Protein AF-A0A6B0QQG2-F1 (afdb_monomer)

Radius of gyration: 16.75 Å; Cα contacts (8 Å, |Δi|>4): 348; chains: 1; bounding box: 40×27×40 Å

Structure (mmCIF, N/CA/C/O backbone):
data_AF-A0A6B0QQG2-F1
#
_entry.id   AF-A0A6B0QQG2-F1
#
loop_
_atom_site.group_PDB
_atom_site.id
_atom_site.type_symbol
_atom_site.label_atom_id
_atom_site.label_alt_id
_atom_site.label_comp_id
_atom_site.label_asym_id
_atom_site.label_entity_id
_atom_site.label_seq_id
_atom_site.pdbx_PDB_ins_code
_atom_site.Cartn_x
_atom_site.Cartn_y
_atom_site.Cartn_z
_atom_site.occupancy
_atom_site.B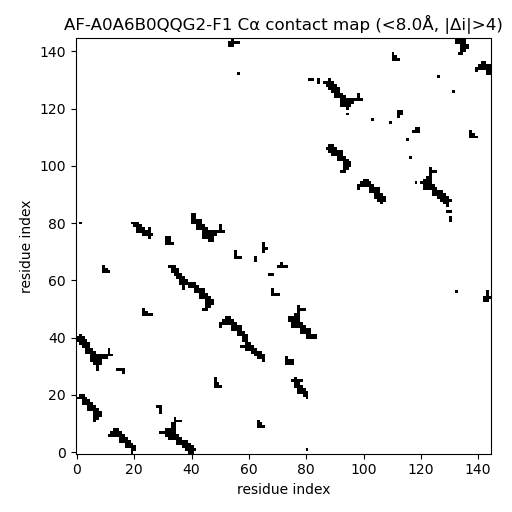_iso_or_equiv
_atom_site.auth_seq_id
_atom_site.auth_comp_id
_atom_site.auth_asym_id
_atom_site.auth_atom_id
_atom_site.pdbx_PDB_model_num
ATOM 1 N N . MET A 1 1 ? 12.489 -9.233 7.611 1.00 82.00 1 MET A N 1
ATOM 2 C CA . MET A 1 1 ? 12.931 -8.270 6.576 1.00 82.00 1 MET A CA 1
ATOM 3 C C . MET A 1 1 ? 11.953 -8.334 5.416 1.00 82.00 1 MET A C 1
ATOM 5 O O . MET A 1 1 ? 11.586 -9.441 5.028 1.00 82.00 1 MET A O 1
ATOM 9 N N . GLY A 1 2 ? 11.478 -7.180 4.944 1.00 94.12 2 GLY A N 1
ATOM 10 C CA . GLY A 1 2 ? 10.597 -7.086 3.779 1.00 94.12 2 GLY A CA 1
ATOM 11 C C . GLY A 1 2 ? 11.393 -6.907 2.491 1.00 94.12 2 GLY A C 1
ATOM 12 O O . GLY A 1 2 ? 12.500 -6.374 2.529 1.00 94.12 2 GLY A O 1
ATOM 13 N N . LYS A 1 3 ? 10.827 -7.346 1.370 1.00 98.31 3 LYS A N 1
ATOM 14 C CA . LYS A 1 3 ? 11.401 -7.183 0.035 1.00 98.31 3 LYS A CA 1
ATOM 15 C C . LYS A 1 3 ? 10.283 -7.011 -0.993 1.00 98.31 3 LYS A C 1
ATOM 17 O O . LYS A 1 3 ? 9.298 -7.752 -0.967 1.00 98.31 3 LYS A O 1
ATOM 22 N N . ILE A 1 4 ? 10.450 -6.017 -1.859 1.00 98.81 4 ILE A N 1
ATOM 23 C CA . ILE A 1 4 ? 9.538 -5.665 -2.946 1.00 98.81 4 ILE A CA 1
ATOM 24 C C . ILE A 1 4 ? 10.345 -5.301 -4.195 1.00 98.81 4 ILE A C 1
ATOM 26 O O . ILE A 1 4 ? 11.400 -4.674 -4.104 1.00 98.81 4 ILE A O 1
ATOM 30 N N . THR A 1 5 ? 9.848 -5.672 -5.368 1.00 98.88 5 THR A N 1
ATOM 31 C CA . THR A 1 5 ? 10.420 -5.300 -6.662 1.00 98.88 5 THR A CA 1
ATOM 32 C C . THR A 1 5 ? 9.359 -4.620 -7.512 1.00 98.88 5 THR A C 1
ATOM 34 O O . THR A 1 5 ? 8.283 -5.172 -7.744 1.00 98.88 5 THR A O 1
ATOM 37 N N . PHE A 1 6 ? 9.679 -3.420 -7.983 1.00 98.81 6 PHE A N 1
ATOM 38 C CA . PHE A 1 6 ? 8.857 -2.616 -8.880 1.00 98.81 6 PHE A CA 1
ATOM 39 C C . PHE A 1 6 ? 9.335 -2.814 -10.315 1.00 98.81 6 PHE A C 1
ATOM 41 O O . PHE A 1 6 ? 10.542 -2.807 -10.555 1.00 98.81 6 PHE A O 1
ATOM 48 N N . TYR A 1 7 ? 8.407 -2.951 -11.256 1.00 98.81 7 TYR A N 1
ATOM 49 C CA . TYR A 1 7 ? 8.686 -3.095 -12.684 1.00 98.81 7 TYR A CA 1
ATOM 50 C C . TYR A 1 7 ? 7.979 -1.984 -13.464 1.00 98.81 7 TYR A C 1
ATOM 52 O O . TYR A 1 7 ? 6.802 -1.695 -13.212 1.00 98.81 7 TYR A O 1
ATOM 60 N N . GLU A 1 8 ? 8.685 -1.353 -14.406 1.00 98.56 8 GLU A N 1
ATOM 61 C CA . GLU A 1 8 ? 8.122 -0.258 -15.208 1.00 98.56 8 GLU A CA 1
ATOM 62 C C . GLU A 1 8 ? 6.982 -0.716 -16.121 1.00 98.56 8 GLU A C 1
ATOM 64 O O . GLU A 1 8 ? 6.045 0.053 -16.346 1.00 98.56 8 GLU A O 1
ATOM 69 N N . ASP A 1 9 ? 7.024 -1.960 -16.604 1.00 98.44 9 ASP A N 1
ATOM 70 C CA . ASP A 1 9 ? 6.029 -2.514 -17.520 1.00 98.44 9 ASP A CA 1
ATOM 71 C C . ASP A 1 9 ? 5.189 -3.622 -16.851 1.00 98.44 9 ASP A C 1
ATOM 73 O O . ASP A 1 9 ? 5.464 -4.076 -15.735 1.00 98.44 9 ASP A O 1
ATOM 77 N N . ARG A 1 10 ? 4.106 -4.040 -17.517 1.00 98.38 10 ARG A N 1
ATOM 78 C CA . ARG A 1 10 ? 3.212 -5.111 -17.038 1.00 98.38 10 ARG A CA 1
ATOM 79 C C . ARG A 1 10 ? 3.891 -6.478 -17.124 1.00 98.38 10 ARG A C 1
ATOM 81 O O . ARG A 1 10 ? 4.806 -6.678 -17.919 1.00 98.38 10 ARG A O 1
ATOM 88 N N . GLY A 1 11 ? 3.414 -7.443 -16.339 1.00 98.25 11 GLY A N 1
ATOM 89 C CA . GLY A 1 11 ? 3.902 -8.826 -16.402 1.00 98.25 11 GLY A CA 1
ATOM 90 C C . GLY A 1 11 ? 5.373 -8.994 -16.002 1.00 98.25 11 GLY A C 1
ATOM 91 O O . GLY A 1 11 ? 6.050 -9.890 -16.511 1.00 98.25 11 GLY A O 1
ATOM 92 N N . PHE A 1 12 ? 5.864 -8.145 -15.095 1.00 98.50 12 PHE A N 1
ATOM 93 C CA . PHE A 1 12 ? 7.221 -8.177 -14.539 1.00 98.50 12 PHE A CA 1
ATOM 94 C C . PHE A 1 12 ? 8.317 -7.956 -15.591 1.00 98.50 12 PHE A C 1
ATOM 96 O O . PHE A 1 12 ? 9.353 -8.621 -15.571 1.00 98.50 12 PHE A O 1
ATOM 103 N N . GLN A 1 13 ? 8.055 -7.052 -16.538 1.00 98.50 13 GLN A N 1
ATOM 104 C CA . GLN A 1 13 ? 8.948 -6.709 -17.647 1.00 98.50 13 GLN A CA 1
ATOM 105 C C . GLN A 1 13 ? 9.539 -5.300 -17.488 1.00 98.50 13 GLN A C 1
ATOM 107 O O . GLN A 1 13 ? 9.123 -4.521 -16.628 1.00 98.50 13 GLN A O 1
ATOM 112 N N . GLY A 1 14 ? 10.490 -4.965 -18.361 1.00 98.00 14 GLY A N 1
ATOM 113 C CA . GLY A 1 14 ? 11.112 -3.643 -18.410 1.00 98.00 14 GLY A CA 1
ATOM 114 C C . GLY A 1 14 ? 12.166 -3.432 -17.322 1.00 98.00 14 GLY A C 1
ATOM 115 O O . GLY A 1 14 ? 12.689 -4.387 -16.741 1.00 98.00 14 GLY A O 1
ATOM 116 N N . HIS A 1 15 ? 12.509 -2.167 -17.069 1.00 98.19 15 HIS A N 1
ATOM 117 C CA . HIS A 1 15 ? 13.411 -1.817 -15.974 1.00 98.19 15 HIS A CA 1
ATOM 118 C C . HIS A 1 15 ? 12.764 -2.158 -14.627 1.00 98.19 15 HIS A C 1
ATOM 120 O O . HIS A 1 15 ? 11.559 -1.966 -14.442 1.00 98.19 15 HIS A O 1
ATOM 126 N N . CYS A 1 16 ? 13.564 -2.656 -13.684 1.00 98.31 16 CYS A N 1
ATOM 127 C CA . CYS A 1 16 ? 13.088 -3.008 -12.357 1.00 98.31 16 CYS A CA 1
ATOM 128 C C . CYS A 1 16 ? 13.969 -2.430 -11.254 1.00 98.31 16 CYS A C 1
ATOM 130 O O . CYS A 1 16 ? 15.190 -2.338 -11.397 1.00 98.31 16 CYS A O 1
ATOM 132 N N . TYR A 1 17 ? 13.342 -2.128 -10.122 1.00 98.69 17 TYR A N 1
ATOM 133 C CA . TYR A 1 17 ? 14.009 -1.657 -8.918 1.00 98.69 17 TYR A CA 1
ATOM 134 C C . TYR A 1 17 ? 13.571 -2.481 -7.709 1.00 98.69 17 TYR A C 1
ATOM 136 O O . TYR A 1 17 ? 12.378 -2.624 -7.438 1.00 98.69 17 TYR A O 1
ATOM 144 N N . GLU A 1 18 ? 14.542 -3.018 -6.976 1.00 98.62 18 GLU A N 1
ATOM 145 C CA . GLU A 1 18 ? 14.318 -3.742 -5.727 1.00 98.62 18 GLU A CA 1
ATOM 146 C C . GLU A 1 18 ? 14.461 -2.801 -4.528 1.00 98.62 18 GLU A C 1
ATOM 148 O O . GLU A 1 18 ? 15.392 -2.001 -4.451 1.00 98.62 18 GLU A O 1
ATOM 153 N N . CYS A 1 19 ? 13.550 -2.927 -3.566 1.00 98.12 19 CYS A N 1
ATOM 154 C CA . CYS A 1 19 ? 13.554 -2.165 -2.331 1.00 98.12 19 CYS A CA 1
ATOM 155 C C . CYS A 1 19 ? 13.316 -3.087 -1.125 1.00 98.12 19 CYS A C 1
ATOM 157 O O . CYS A 1 19 ? 12.547 -4.048 -1.188 1.00 98.12 19 CYS A O 1
ATOM 159 N N . SER A 1 20 ? 13.976 -2.789 -0.007 1.00 97.88 20 SER A N 1
ATOM 160 C CA . SER A 1 20 ? 13.898 -3.576 1.234 1.00 97.88 20 SER A CA 1
ATOM 161 C C . SER A 1 20 ? 13.675 -2.724 2.489 1.00 97.88 20 SER A C 1
ATOM 163 O O . SER A 1 20 ? 13.749 -3.230 3.609 1.00 97.88 20 SER A O 1
ATOM 165 N N . SER A 1 21 ? 13.430 -1.424 2.319 1.00 97.00 21 SER A N 1
ATOM 166 C CA . SER A 1 21 ? 13.181 -0.458 3.389 1.00 97.00 21 SER A CA 1
ATOM 167 C C . SER A 1 21 ? 12.176 0.596 2.936 1.00 97.00 21 SER A C 1
ATOM 169 O O . SER A 1 21 ? 11.811 0.651 1.765 1.00 97.00 21 SER A O 1
ATOM 171 N N . ASP A 1 22 ? 11.777 1.478 3.846 1.00 98.25 22 ASP A N 1
ATOM 172 C CA . ASP A 1 22 ? 11.035 2.682 3.484 1.00 98.25 22 ASP A CA 1
ATOM 173 C C . ASP A 1 22 ? 11.817 3.506 2.452 1.00 98.25 22 ASP A C 1
ATOM 175 O O . ASP A 1 22 ? 13.045 3.626 2.527 1.00 98.25 22 ASP A O 1
ATOM 179 N N . CYS A 1 23 ? 11.100 4.090 1.495 1.00 98.44 23 CYS A N 1
ATOM 180 C CA . CYS A 1 23 ? 11.671 4.972 0.490 1.00 98.44 23 CYS A CA 1
ATOM 181 C C . CYS A 1 23 ? 10.748 6.179 0.263 1.00 98.44 23 CYS A C 1
ATOM 183 O O . CYS A 1 23 ? 9.667 6.022 -0.313 1.00 98.44 23 CYS A O 1
ATOM 185 N N . PRO A 1 24 ? 11.146 7.397 0.678 1.00 98.62 24 PRO A N 1
ATOM 186 C CA . PRO A 1 24 ? 10.320 8.593 0.521 1.00 98.62 24 PRO A CA 1
ATOM 187 C C . PRO A 1 24 ? 10.295 9.124 -0.917 1.00 98.62 24 PRO A C 1
ATOM 189 O O . PRO A 1 24 ? 9.440 9.945 -1.239 1.00 98.62 24 PRO A O 1
ATOM 192 N N . ASN A 1 25 ? 11.213 8.693 -1.785 1.00 98.50 25 ASN A N 1
ATOM 193 C CA . ASN A 1 25 ? 11.246 9.130 -3.175 1.00 98.50 25 ASN A CA 1
ATOM 194 C C . ASN A 1 25 ? 11.804 8.040 -4.098 1.00 98.50 25 ASN A C 1
ATOM 196 O O . ASN A 1 25 ? 13.010 7.805 -4.129 1.00 98.50 25 ASN A O 1
ATOM 200 N N . LEU A 1 26 ? 10.919 7.424 -4.879 1.00 98.56 26 LEU A N 1
ATOM 201 C CA . LEU A 1 26 ? 11.255 6.381 -5.848 1.00 98.56 26 LEU A CA 1
ATOM 202 C C . LEU A 1 26 ? 11.551 6.920 -7.258 1.00 98.56 26 LEU A C 1
ATOM 204 O O . LEU A 1 26 ? 12.033 6.174 -8.106 1.00 98.56 26 LEU A O 1
ATOM 208 N N . GLN A 1 27 ? 11.305 8.210 -7.516 1.00 97.75 27 GLN A N 1
ATOM 209 C CA . GLN A 1 27 ? 11.493 8.817 -8.842 1.00 97.75 27 GLN A CA 1
ATOM 210 C C . GLN A 1 27 ? 12.898 8.646 -9.439 1.00 97.75 27 GLN A C 1
ATOM 212 O O . GLN A 1 27 ? 12.981 8.480 -10.654 1.00 97.75 27 GLN A O 1
ATOM 217 N N . PRO A 1 28 ? 13.998 8.672 -8.656 1.00 98.31 28 PRO A N 1
ATOM 218 C CA . PRO A 1 28 ? 15.333 8.453 -9.209 1.00 98.31 28 PRO A CA 1
ATOM 219 C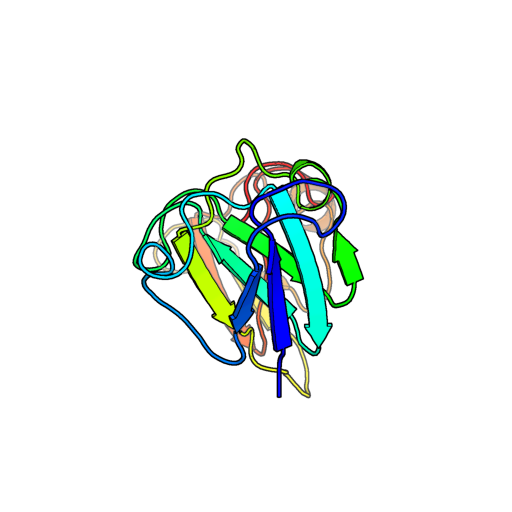 C . PRO A 1 28 ? 15.562 7.040 -9.763 1.00 98.31 28 PRO A C 1
ATOM 221 O O . PRO A 1 28 ? 16.501 6.851 -10.529 1.00 98.31 28 PRO A O 1
ATOM 224 N N . TYR A 1 29 ? 14.747 6.058 -9.363 1.00 98.19 29 TYR A N 1
ATOM 225 C CA . TYR A 1 29 ? 14.950 4.651 -9.715 1.00 98.19 29 TYR A CA 1
ATOM 226 C C . TYR A 1 29 ? 14.067 4.191 -10.876 1.00 98.19 29 TYR A C 1
ATOM 228 O O . TYR A 1 29 ? 14.470 3.309 -11.623 1.00 98.19 29 TYR A O 1
ATOM 236 N N . PHE A 1 30 ? 12.873 4.767 -11.041 1.00 97.81 30 PHE A N 1
ATOM 237 C CA . PHE A 1 30 ? 11.985 4.450 -12.161 1.00 97.81 30 PHE A CA 1
ATOM 238 C C . PHE A 1 30 ? 10.975 5.570 -12.448 1.00 97.81 30 PHE A C 1
ATOM 240 O O . PHE A 1 30 ? 10.585 6.359 -11.581 1.00 97.81 30 PHE A O 1
ATOM 247 N N . SER A 1 31 ? 10.515 5.621 -13.697 1.00 96.25 31 SER A N 1
ATOM 248 C CA . SER A 1 31 ? 9.617 6.658 -14.208 1.00 96.25 31 SER A CA 1
ATOM 249 C C . SER A 1 31 ? 8.134 6.311 -14.059 1.00 96.25 31 SER A C 1
ATOM 251 O O . SER A 1 31 ? 7.321 7.226 -13.919 1.00 96.25 31 SER A O 1
ATOM 253 N N . ARG A 1 32 ? 7.787 5.022 -14.017 1.00 97.81 32 ARG A N 1
ATOM 254 C CA . ARG A 1 32 ? 6.426 4.468 -13.884 1.00 97.81 32 ARG A CA 1
ATOM 255 C C . ARG A 1 32 ? 6.473 3.077 -13.244 1.00 97.81 32 ARG A C 1
ATOM 257 O O . ARG A 1 32 ? 7.546 2.491 -13.165 1.00 97.81 32 ARG A O 1
ATOM 264 N N . CYS A 1 33 ? 5.343 2.538 -12.797 1.00 98.50 33 CYS A N 1
ATOM 265 C CA . CYS A 1 33 ? 5.266 1.196 -12.227 1.00 98.50 33 CYS A CA 1
ATOM 266 C C . CYS A 1 33 ? 3.965 0.489 -12.625 1.00 98.50 33 CYS A C 1
ATOM 268 O O . CYS A 1 33 ? 2.878 0.883 -12.207 1.00 98.50 33 CYS A O 1
ATOM 270 N N . ASN A 1 34 ? 4.086 -0.576 -13.419 1.00 98.50 34 ASN A N 1
ATOM 271 C CA . ASN A 1 34 ? 2.945 -1.304 -13.983 1.00 98.50 34 ASN A CA 1
ATOM 272 C C . ASN A 1 34 ? 2.837 -2.757 -13.504 1.00 98.50 34 ASN A C 1
ATOM 274 O O . ASN A 1 34 ? 1.806 -3.387 -13.725 1.00 98.50 34 ASN A O 1
ATOM 278 N N . SER A 1 35 ? 3.857 -3.297 -12.836 1.00 98.75 35 SER A N 1
ATOM 279 C CA . SER A 1 35 ? 3.745 -4.560 -12.102 1.00 98.75 35 SER A CA 1
ATOM 280 C C . SER A 1 35 ? 4.692 -4.598 -10.904 1.00 98.75 35 SER A C 1
ATOM 282 O O . SER A 1 35 ? 5.696 -3.884 -10.860 1.00 98.75 35 SER A O 1
ATOM 284 N N . ILE A 1 36 ? 4.343 -5.393 -9.892 1.00 98.88 36 ILE A N 1
ATOM 285 C CA . ILE A 1 36 ? 5.044 -5.445 -8.604 1.00 98.88 36 ILE A CA 1
ATOM 286 C C . ILE A 1 36 ? 5.124 -6.888 -8.119 1.00 98.88 36 ILE A C 1
ATOM 288 O O . ILE A 1 36 ? 4.137 -7.621 -8.162 1.00 98.88 36 ILE A O 1
ATOM 292 N N . ARG A 1 37 ? 6.283 -7.282 -7.592 1.00 98.81 37 ARG A N 1
ATOM 293 C CA . ARG A 1 37 ? 6.426 -8.503 -6.792 1.00 98.81 37 ARG A CA 1
ATOM 294 C C . ARG A 1 37 ? 6.727 -8.142 -5.354 1.00 98.81 37 ARG A C 1
ATOM 296 O O . ARG A 1 37 ? 7.652 -7.383 -5.091 1.00 98.81 37 ARG A O 1
ATOM 303 N N . VAL A 1 38 ? 5.960 -8.694 -4.425 1.00 98.69 38 VAL A N 1
ATOM 304 C CA . VAL A 1 38 ? 6.242 -8.592 -2.994 1.00 98.69 38 VAL A CA 1
ATOM 305 C C . VAL A 1 38 ? 6.720 -9.955 -2.522 1.00 98.69 38 VAL A C 1
ATOM 307 O O . VAL A 1 38 ? 5.908 -10.848 -2.283 1.00 98.69 38 VAL A O 1
ATOM 310 N N . ASP A 1 39 ? 8.033 -10.119 -2.378 1.00 98.31 39 ASP A N 1
ATOM 311 C CA . ASP A 1 39 ? 8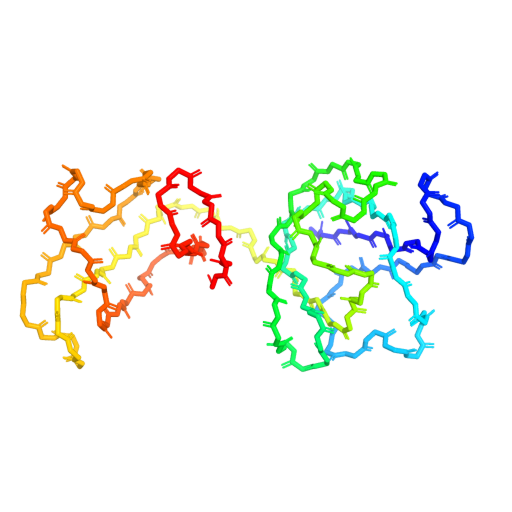.635 -11.366 -1.902 1.00 98.31 39 ASP A CA 1
ATOM 312 C C . ASP A 1 39 ? 8.341 -11.599 -0.413 1.00 98.31 39 ASP A C 1
ATOM 314 O O . ASP A 1 39 ? 8.048 -12.720 0.020 1.00 98.31 39 ASP A O 1
ATOM 318 N N . SER A 1 40 ? 8.405 -10.536 0.395 1.00 97.31 40 SER A N 1
ATOM 319 C CA . SER A 1 40 ? 8.173 -10.610 1.837 1.00 97.31 40 SER A CA 1
ATOM 320 C C . SER A 1 40 ? 7.741 -9.279 2.457 1.00 97.31 40 SER A C 1
ATOM 322 O O . SER A 1 40 ? 8.056 -8.190 1.970 1.00 97.31 40 SER A O 1
ATOM 324 N N . GLY A 1 41 ? 7.063 -9.381 3.603 1.00 95.94 41 GLY A N 1
ATOM 325 C CA . GLY A 1 41 ? 6.509 -8.235 4.322 1.00 95.94 41 GLY A CA 1
ATOM 326 C C . GLY A 1 41 ? 5.171 -7.761 3.754 1.00 95.94 41 GLY A C 1
ATOM 327 O O . GLY A 1 41 ? 4.634 -8.332 2.804 1.00 95.94 41 GLY A O 1
ATOM 328 N N . CYS A 1 42 ? 4.637 -6.717 4.379 1.00 97.06 42 CYS A N 1
ATOM 329 C CA . CYS A 1 42 ? 3.494 -5.963 3.882 1.00 97.06 42 CYS A CA 1
ATOM 330 C C . CYS A 1 42 ? 3.970 -4.544 3.582 1.00 97.06 42 CYS A C 1
ATOM 332 O O . CYS A 1 42 ? 4.776 -3.999 4.333 1.00 97.06 42 CYS A O 1
ATOM 334 N N . TRP A 1 43 ? 3.487 -3.953 2.500 1.00 98.25 43 TRP A N 1
ATOM 335 C CA . TRP A 1 43 ? 3.961 -2.666 2.012 1.00 98.25 43 TRP A CA 1
ATOM 336 C C . TRP A 1 43 ? 2.794 -1.709 1.831 1.00 98.25 43 TRP A C 1
ATOM 338 O O . TRP A 1 43 ? 1.740 -2.103 1.337 1.00 98.25 43 TRP A O 1
ATOM 348 N N . MET A 1 44 ? 3.000 -0.451 2.211 1.00 98.19 44 MET A N 1
ATOM 349 C CA . MET A 1 44 ? 2.125 0.648 1.824 1.00 98.19 44 MET A CA 1
ATOM 350 C C . MET A 1 44 ? 2.807 1.450 0.723 1.00 98.19 44 MET A C 1
ATOM 352 O O . MET A 1 44 ? 3.912 1.961 0.917 1.00 98.19 44 MET A O 1
ATOM 356 N N . LEU A 1 45 ? 2.170 1.538 -0.438 1.00 98.50 45 LEU A N 1
ATOM 357 C CA . LEU A 1 45 ? 2.657 2.304 -1.580 1.00 98.50 45 LEU A CA 1
ATOM 358 C C . LEU A 1 45 ? 1.898 3.614 -1.706 1.00 98.50 45 LEU A C 1
ATOM 360 O O . LEU A 1 45 ? 0.720 3.686 -1.368 1.00 98.50 45 LEU A O 1
ATOM 364 N N . TYR A 1 46 ? 2.569 4.626 -2.241 1.00 98.44 46 TYR A N 1
ATOM 365 C CA . TYR A 1 46 ? 2.029 5.970 -2.359 1.00 98.44 46 TYR A CA 1
ATOM 366 C C . TYR A 1 46 ? 2.235 6.517 -3.764 1.00 98.44 46 TYR A C 1
ATOM 368 O O . TYR A 1 46 ? 3.324 6.426 -4.343 1.00 98.44 46 TYR A O 1
ATOM 376 N N . GLU A 1 47 ? 1.187 7.142 -4.288 1.00 97.88 47 GLU A N 1
ATOM 377 C CA . GLU A 1 47 ? 1.170 7.741 -5.621 1.00 97.88 47 GLU A CA 1
ATOM 378 C C . GLU A 1 47 ? 2.162 8.902 -5.781 1.00 97.88 47 GLU A C 1
ATOM 380 O O . GLU A 1 47 ? 2.649 9.148 -6.886 1.00 97.88 47 GLU A O 1
ATOM 385 N N . ARG A 1 48 ? 2.467 9.628 -4.696 1.00 98.31 48 ARG A N 1
ATOM 386 C CA . ARG A 1 48 ? 3.357 10.801 -4.683 1.00 98.31 48 ARG A CA 1
ATOM 387 C C . ARG A 1 48 ? 4.541 10.612 -3.722 1.00 98.31 48 ARG A C 1
ATOM 389 O O . ARG A 1 48 ? 4.491 9.744 -2.845 1.00 98.31 48 ARG A O 1
ATOM 396 N N . PRO A 1 49 ? 5.631 11.387 -3.889 1.00 98.56 49 PRO A N 1
ATOM 397 C CA . PRO A 1 49 ? 6.749 11.367 -2.950 1.00 98.56 49 PRO A CA 1
ATOM 398 C C . PRO A 1 49 ? 6.312 11.724 -1.525 1.00 98.56 49 PRO A C 1
ATOM 400 O O . PRO A 1 49 ? 5.264 12.336 -1.312 1.00 98.56 49 PRO A O 1
ATOM 403 N N . ASN A 1 50 ? 7.156 11.387 -0.554 1.00 98.44 50 ASN A N 1
ATOM 404 C CA . ASN A 1 50 ? 6.982 11.689 0.867 1.00 98.44 50 ASN A CA 1
ATOM 405 C C . ASN A 1 50 ? 5.688 11.126 1.476 1.00 98.44 50 ASN A C 1
ATOM 407 O O . ASN A 1 50 ? 5.108 11.744 2.367 1.00 98.44 50 ASN A O 1
ATOM 411 N N . TYR A 1 51 ? 5.265 9.943 1.022 1.00 98.06 51 TYR A N 1
ATOM 412 C CA . TYR A 1 51 ? 4.122 9.196 1.554 1.00 98.06 51 TYR A CA 1
ATOM 413 C C . TYR A 1 51 ? 2.785 9.930 1.374 1.00 98.06 51 TYR A C 1
ATOM 415 O O . TYR A 1 51 ? 1.983 10.047 2.298 1.00 98.06 51 TYR A O 1
ATOM 423 N N . GLN A 1 52 ? 2.560 10.475 0.176 1.00 97.75 52 GLN A N 1
ATOM 424 C CA . GLN A 1 52 ? 1.381 11.285 -0.139 1.00 97.75 52 GLN A CA 1
ATOM 425 C C . GLN A 1 52 ? 0.588 10.733 -1.328 1.00 97.75 52 GLN A C 1
ATOM 427 O O . GLN A 1 52 ? 1.101 9.985 -2.155 1.00 97.75 52 GLN A O 1
ATOM 432 N N . GLY A 1 53 ? -0.647 11.217 -1.477 1.00 96.75 53 GLY A N 1
ATOM 433 C CA . GLY A 1 53 ? -1.531 10.848 -2.586 1.00 96.75 53 GLY A CA 1
ATOM 434 C C . GLY A 1 53 ? -2.366 9.614 -2.260 1.00 96.75 53 GLY A C 1
ATOM 435 O O . GLY A 1 53 ? -2.641 9.350 -1.086 1.00 96.75 53 GLY A O 1
ATOM 436 N N . HIS A 1 54 ? -2.801 8.893 -3.292 1.00 96.81 54 HIS A N 1
ATOM 437 C CA . HIS A 1 54 ? -3.478 7.612 -3.100 1.00 96.81 54 HIS A CA 1
ATOM 438 C C . HIS A 1 54 ? -2.529 6.582 -2.479 1.00 96.81 54 HIS A C 1
ATOM 440 O O . HIS A 1 54 ? -1.336 6.559 -2.797 1.00 96.81 54 HIS A O 1
ATOM 446 N N . GLN A 1 55 ? -3.080 5.763 -1.582 1.00 97.50 55 GLN A N 1
ATOM 447 C CA . GLN A 1 55 ? -2.369 4.719 -0.853 1.00 97.50 55 GLN A CA 1
ATOM 448 C C . GLN A 1 55 ? -2.806 3.342 -1.350 1.00 97.50 55 GLN A C 1
ATOM 450 O O . GLN A 1 55 ? -3.987 3.143 -1.643 1.00 97.50 55 GLN A O 1
ATOM 455 N N . TYR A 1 56 ? -1.867 2.400 -1.416 1.00 97.81 56 TYR A N 1
ATOM 456 C CA . TYR A 1 56 ? -2.131 1.030 -1.849 1.00 97.81 56 TYR A CA 1
ATOM 457 C C . TYR A 1 56 ? -1.408 0.036 -0.941 1.00 97.81 56 TYR A C 1
ATOM 459 O O . TYR A 1 56 ? -0.176 -0.037 -0.929 1.00 97.81 56 TYR A O 1
ATOM 467 N N . PHE A 1 57 ? -2.178 -0.739 -0.185 1.00 97.56 57 PHE A N 1
ATOM 468 C CA . PHE A 1 57 ? -1.684 -1.819 0.654 1.00 97.56 57 PHE A CA 1
ATOM 469 C C . PHE A 1 57 ? -1.436 -3.083 -0.169 1.00 97.56 57 PHE A C 1
ATOM 471 O O . PHE A 1 57 ? -2.350 -3.615 -0.803 1.00 97.56 57 PHE A O 1
ATOM 478 N N . LEU A 1 58 ? -0.210 -3.600 -0.118 1.00 97.94 58 LEU A N 1
ATOM 479 C CA . LEU A 1 58 ? 0.172 -4.856 -0.752 1.00 97.94 58 LEU A CA 1
ATOM 480 C C . LEU A 1 58 ? 0.711 -5.838 0.289 1.00 97.94 58 LEU A C 1
ATOM 482 O O . LEU A 1 58 ? 1.587 -5.524 1.098 1.00 97.94 58 LEU A O 1
ATOM 486 N N . ARG A 1 59 ? 0.226 -7.076 0.216 1.00 96.75 59 ARG A N 1
ATOM 487 C CA . ARG A 1 59 ? 0.809 -8.230 0.915 1.00 96.75 59 ARG A CA 1
ATOM 488 C C . ARG A 1 59 ? 1.749 -8.980 -0.019 1.00 96.75 59 ARG A C 1
ATOM 490 O O . ARG A 1 59 ? 1.740 -8.736 -1.225 1.00 96.75 59 ARG A O 1
ATOM 497 N N . ARG A 1 60 ? 2.508 -9.931 0.532 1.00 97.69 60 ARG A N 1
ATOM 498 C CA . ARG A 1 60 ? 3.269 -10.909 -0.257 1.00 97.69 60 ARG A CA 1
ATOM 499 C C . ARG A 1 60 ? 2.417 -11.460 -1.406 1.00 97.69 60 ARG A C 1
ATOM 501 O O . ARG A 1 60 ? 1.309 -11.940 -1.169 1.00 97.69 60 ARG A O 1
ATOM 508 N N . GLY A 1 61 ? 2.958 -11.415 -2.617 1.00 98.38 61 GLY A N 1
ATOM 509 C CA . GLY A 1 61 ? 2.256 -11.836 -3.820 1.00 98.38 61 GLY A CA 1
ATOM 510 C C . GLY A 1 61 ? 2.811 -11.203 -5.089 1.00 98.38 61 GLY A C 1
ATOM 511 O O . GLY A 1 61 ? 3.652 -10.302 -5.045 1.00 98.38 61 GLY A O 1
ATOM 512 N N . ASP A 1 62 ? 2.291 -11.690 -6.208 1.00 98.69 62 ASP A N 1
ATOM 513 C CA . ASP A 1 62 ? 2.627 -11.246 -7.552 1.00 98.69 62 ASP A CA 1
ATOM 514 C C . ASP A 1 62 ? 1.481 -10.403 -8.110 1.00 98.69 62 ASP A C 1
ATOM 516 O O . ASP A 1 62 ? 0.347 -10.870 -8.220 1.00 98.69 62 ASP A O 1
ATOM 520 N N . TYR A 1 63 ? 1.786 -9.167 -8.496 1.00 98.56 63 TYR A N 1
ATOM 521 C CA . TYR A 1 63 ? 0.822 -8.212 -9.023 1.00 98.56 63 TYR A CA 1
ATOM 522 C C . TYR A 1 63 ? 1.216 -7.840 -10.461 1.00 98.56 63 TYR A C 1
ATOM 524 O O . TYR A 1 63 ? 2.006 -6.916 -10.667 1.00 98.56 63 TYR A O 1
ATOM 532 N N . PRO A 1 64 ? 0.729 -8.576 -11.478 1.00 98.31 64 PRO A N 1
ATOM 533 C CA . PRO A 1 64 ? 1.177 -8.417 -12.867 1.00 98.31 64 PRO A CA 1
ATOM 534 C C . PRO A 1 64 ? 0.660 -7.153 -13.577 1.00 98.31 64 PRO A C 1
ATOM 536 O O . PRO A 1 64 ? 1.105 -6.876 -14.691 1.00 98.31 64 PRO A O 1
ATOM 539 N N . ASP A 1 65 ? -0.270 -6.415 -12.968 1.00 97.31 65 ASP A N 1
ATOM 540 C CA . ASP A 1 65 ? -0.903 -5.207 -13.509 1.00 97.31 65 ASP A CA 1
ATOM 541 C C . ASP A 1 65 ? -1.28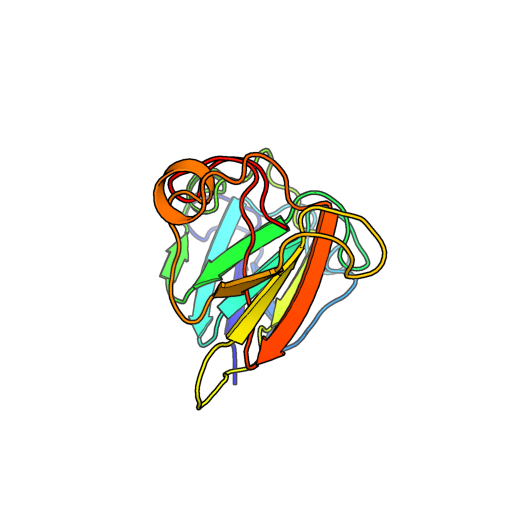6 -4.268 -12.353 1.00 97.31 65 ASP A C 1
ATOM 543 O O . ASP A 1 65 ? -1.674 -4.754 -11.287 1.00 97.31 65 ASP A O 1
ATOM 547 N N . TYR A 1 66 ? -1.233 -2.948 -12.552 1.00 95.12 66 TYR A N 1
ATOM 548 C CA . TYR A 1 66 ? -1.561 -1.974 -11.508 1.00 95.12 66 TYR A CA 1
ATOM 549 C C . TYR A 1 66 ? -2.999 -2.055 -10.994 1.00 95.12 66 TYR A C 1
ATOM 551 O O . TYR A 1 66 ? -3.284 -1.700 -9.848 1.00 95.12 66 TYR A O 1
ATOM 559 N N . GLN A 1 67 ? -3.907 -2.609 -11.794 1.00 94.81 67 GLN A N 1
ATOM 560 C CA . GLN A 1 67 ? -5.275 -2.884 -11.364 1.00 94.81 67 GLN A CA 1
ATOM 561 C C . GLN A 1 67 ? -5.336 -3.908 -10.216 1.00 94.81 67 GLN A C 1
ATOM 563 O O . GLN A 1 67 ? -6.274 -3.878 -9.421 1.00 94.81 67 GLN A O 1
ATOM 568 N N . GLN A 1 68 ? -4.328 -4.779 -10.076 1.00 96.38 68 GLN A N 1
ATOM 569 C CA . GLN A 1 68 ? -4.277 -5.820 -9.039 1.00 96.38 68 GLN A CA 1
ATOM 570 C C . GLN A 1 68 ? -4.049 -5.258 -7.630 1.00 96.38 68 GLN A C 1
ATOM 572 O O . GLN A 1 68 ? -4.400 -5.912 -6.652 1.00 96.38 68 GLN A O 1
ATOM 577 N N . TRP A 1 69 ? -3.502 -4.045 -7.507 1.00 95.00 69 TRP A N 1
ATOM 578 C CA . TRP A 1 69 ? -3.439 -3.309 -6.237 1.00 95.00 69 TRP A CA 1
ATOM 579 C C . TRP A 1 69 ? -4.442 -2.153 -6.170 1.00 95.00 69 TRP A C 1
ATOM 581 O O . TRP A 1 69 ? -4.296 -1.255 -5.342 1.00 95.00 69 TRP A O 1
ATOM 591 N N . MET A 1 70 ? -5.471 -2.178 -7.029 1.00 92.94 70 MET A N 1
ATOM 592 C CA . MET A 1 70 ? -6.487 -1.126 -7.143 1.00 92.94 70 MET A CA 1
ATOM 593 C C . MET A 1 70 ? -5.894 0.250 -7.499 1.00 92.94 70 MET A C 1
ATOM 595 O O . MET A 1 70 ? -6.434 1.284 -7.110 1.00 92.94 70 MET A O 1
ATOM 599 N N . GLY A 1 71 ? -4.781 0.270 -8.241 1.00 92.06 71 GLY A N 1
ATOM 600 C CA . GLY A 1 71 ? -4.166 1.495 -8.739 1.00 92.06 71 GLY A CA 1
ATOM 601 C C . GLY A 1 71 ? -5.085 2.250 -9.700 1.00 92.06 71 GLY A C 1
ATOM 602 O O . GLY A 1 71 ? -5.625 1.664 -10.638 1.00 92.06 71 GLY A O 1
ATOM 603 N N . PHE A 1 72 ? -5.231 3.562 -9.505 1.00 91.00 72 PHE A N 1
ATOM 604 C CA . PHE A 1 72 ? -5.915 4.431 -10.475 1.00 91.00 72 PHE A CA 1
ATOM 605 C C . PHE A 1 72 ? -5.048 4.725 -11.710 1.00 91.00 72 PHE A C 1
ATOM 607 O O . PHE A 1 72 ? -5.569 4.997 -12.790 1.00 91.00 72 PHE A O 1
ATOM 614 N N . ASN A 1 73 ? -3.726 4.683 -11.540 1.00 93.75 73 ASN A N 1
ATOM 615 C CA . ASN A 1 73 ? -2.705 4.896 -12.561 1.00 93.75 73 ASN A CA 1
ATOM 616 C C . ASN A 1 73 ? -1.438 4.086 -12.212 1.00 93.75 73 ASN A C 1
ATOM 618 O O . ASN A 1 73 ? -1.417 3.346 -11.227 1.00 93.75 73 ASN A O 1
ATOM 622 N N . ASP A 1 74 ? -0.385 4.242 -13.013 1.00 95.62 74 ASP A N 1
ATOM 623 C CA . ASP A 1 74 ? 0.916 3.580 -12.860 1.00 95.62 74 ASP A CA 1
ATOM 624 C C . ASP A 1 74 ? 1.945 4.407 -12.056 1.00 95.62 74 ASP A C 1
ATOM 626 O O . ASP A 1 74 ? 3.148 4.131 -12.079 1.00 95.62 74 ASP A O 1
ATOM 630 N N . SER A 1 75 ? 1.506 5.445 -11.336 1.00 97.38 75 SER A N 1
ATOM 631 C CA . SER A 1 75 ? 2.386 6.279 -10.518 1.00 97.38 75 SER A CA 1
ATOM 632 C C . SER A 1 75 ? 2.549 5.686 -9.125 1.00 97.38 75 SER A C 1
ATOM 634 O O . SER A 1 75 ? 1.636 5.723 -8.305 1.00 97.38 75 SER A O 1
ATOM 636 N N . ILE A 1 76 ? 3.761 5.220 -8.827 1.00 98.44 76 ILE A N 1
ATOM 637 C CA . ILE A 1 76 ? 4.224 4.884 -7.478 1.00 98.44 76 ILE A CA 1
ATOM 638 C C . ILE A 1 76 ? 5.506 5.671 -7.226 1.00 9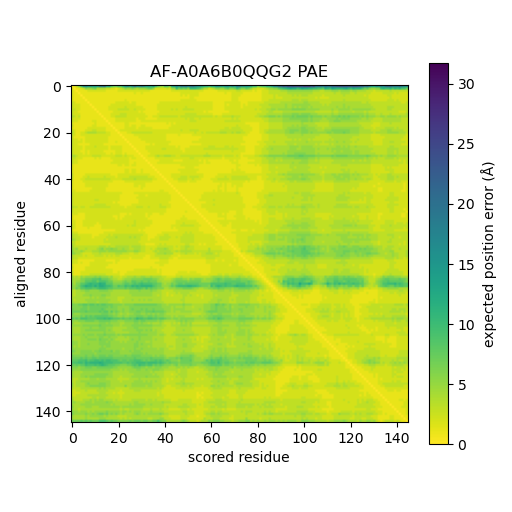8.44 76 ILE A C 1
ATOM 640 O O . ILE A 1 76 ? 6.437 5.635 -8.030 1.00 98.44 76 ILE A O 1
ATOM 644 N N . ARG A 1 77 ? 5.545 6.449 -6.143 1.00 98.56 77 ARG A N 1
ATOM 645 C CA . ARG A 1 77 ? 6.604 7.447 -5.911 1.00 98.56 77 ARG A CA 1
ATOM 646 C C . ARG A 1 77 ? 7.188 7.410 -4.510 1.00 98.56 77 ARG A C 1
ATOM 648 O O . ARG A 1 77 ? 8.237 8.006 -4.291 1.00 98.56 77 ARG A O 1
ATOM 655 N N . SER A 1 78 ? 6.555 6.711 -3.576 1.00 98.81 78 SER A N 1
ATOM 656 C CA . SER A 1 78 ? 7.157 6.360 -2.291 1.00 98.81 78 SER A CA 1
ATOM 657 C C . SER A 1 78 ? 6.533 5.085 -1.727 1.00 98.81 78 SER A C 1
ATOM 659 O O . SER A 1 78 ? 5.455 4.670 -2.157 1.00 98.81 78 SER A O 1
ATOM 661 N N . CYS A 1 79 ? 7.224 4.434 -0.794 1.00 98.62 79 CYS A N 1
ATOM 662 C CA . CYS A 1 79 ? 6.754 3.208 -0.154 1.00 98.62 79 CYS A CA 1
ATOM 663 C C . CYS A 1 79 ? 7.206 3.115 1.307 1.00 98.62 79 CYS A C 1
ATOM 665 O O . CYS A 1 79 ? 8.253 3.645 1.681 1.00 98.62 79 CYS A O 1
ATOM 667 N N . ARG A 1 80 ? 6.417 2.418 2.128 1.00 98.19 80 ARG A N 1
ATOM 668 C CA . ARG A 1 80 ? 6.770 2.033 3.497 1.00 98.19 80 ARG A CA 1
ATOM 669 C C . ARG A 1 80 ? 6.627 0.537 3.690 1.00 98.19 80 ARG A C 1
ATOM 671 O O . ARG A 1 80 ? 5.630 -0.051 3.268 1.00 98.19 80 ARG A O 1
ATOM 678 N N . LEU A 1 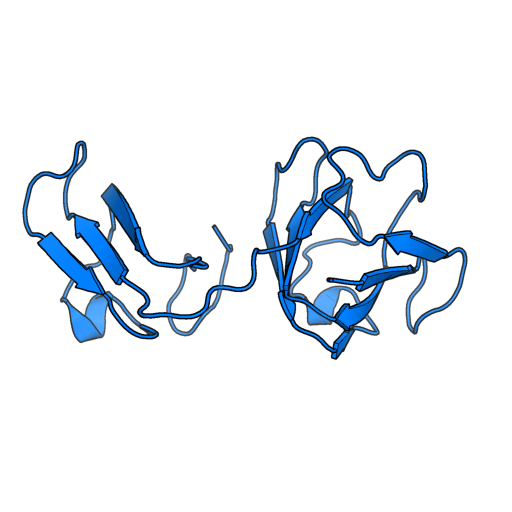81 ? 7.594 -0.054 4.373 1.00 97.62 81 LEU A N 1
ATOM 679 C CA . LEU A 1 81 ? 7.485 -1.396 4.906 1.00 97.62 81 LEU A CA 1
ATOM 680 C C . LEU A 1 81 ? 6.652 -1.332 6.188 1.00 97.62 81 LEU A C 1
ATOM 682 O O . LEU A 1 81 ? 7.019 -0.667 7.154 1.00 97.62 81 LEU A O 1
ATOM 686 N N . ILE A 1 82 ? 5.531 -2.042 6.212 1.00 95.81 82 ILE A N 1
ATOM 687 C CA . ILE A 1 82 ? 4.682 -2.125 7.399 1.00 95.81 82 ILE A CA 1
ATOM 688 C C . ILE A 1 82 ? 5.376 -3.050 8.408 1.00 95.81 82 ILE A C 1
ATOM 690 O O . ILE A 1 82 ? 5.667 -4.207 8.068 1.00 95.81 82 ILE A O 1
ATOM 694 N N . PRO A 1 83 ? 5.659 -2.570 9.635 1.00 91.62 83 PRO A N 1
ATOM 695 C CA . PRO A 1 83 ? 6.283 -3.385 10.664 1.00 91.62 83 PRO A CA 1
ATOM 696 C C . PRO A 1 83 ? 5.479 -4.658 10.923 1.00 91.62 83 PRO A C 1
ATOM 698 O O . PRO A 1 83 ? 4.254 -4.631 11.038 1.00 91.62 83 PRO A O 1
ATOM 701 N N . GLN A 1 84 ? 6.177 -5.787 11.037 1.00 87.69 84 GLN A N 1
ATOM 702 C CA . GLN A 1 84 ? 5.539 -7.010 11.504 1.00 87.69 84 GLN A CA 1
ATOM 703 C C . GLN A 1 84 ? 5.155 -6.822 12.967 1.00 87.69 84 GLN A C 1
ATOM 705 O O . GLN A 1 84 ? 6.015 -6.562 13.806 1.00 87.69 84 GLN A O 1
ATOM 710 N N . HIS A 1 85 ? 3.867 -6.959 13.257 1.00 88.38 85 HIS A N 1
ATOM 711 C CA . HIS A 1 85 ? 3.353 -6.897 14.615 1.00 88.38 85 HIS A CA 1
ATOM 712 C C . HIS A 1 85 ? 3.067 -8.307 15.118 1.00 88.38 85 HIS A C 1
ATOM 714 O O . HIS A 1 85 ? 2.324 -9.059 14.487 1.00 88.38 85 HIS A O 1
ATOM 720 N N . THR A 1 86 ? 3.667 -8.667 16.248 1.00 85.81 86 THR A N 1
ATOM 721 C CA . THR A 1 86 ? 3.380 -9.913 16.964 1.00 85.81 86 THR A CA 1
ATOM 722 C C . THR A 1 86 ? 2.627 -9.555 18.237 1.00 85.81 86 THR A C 1
ATOM 724 O O . THR A 1 86 ? 3.229 -9.067 19.192 1.00 85.81 86 THR A O 1
ATOM 727 N N . GLY A 1 87 ? 1.312 -9.752 18.249 1.00 90.31 87 GLY A N 1
ATOM 728 C CA . GLY A 1 87 ? 0.478 -9.406 19.394 1.00 90.31 87 GLY A CA 1
ATOM 729 C C . GLY A 1 87 ? -0.980 -9.198 19.014 1.00 90.31 87 GLY A C 1
ATOM 730 O O . GLY A 1 87 ? -1.417 -9.574 17.927 1.00 90.31 87 GLY A O 1
ATOM 731 N N . THR A 1 88 ? -1.722 -8.594 19.934 1.00 94.31 88 THR A N 1
ATOM 732 C CA . THR A 1 88 ? -3.103 -8.161 19.726 1.00 94.31 88 THR A CA 1
ATOM 733 C C . THR A 1 88 ? -3.158 -6.926 18.834 1.00 94.31 88 THR A C 1
ATOM 735 O O . THR A 1 88 ? -2.223 -6.124 18.799 1.00 94.31 88 THR A O 1
ATOM 738 N N . PHE A 1 89 ? -4.256 -6.778 18.102 1.00 95.75 89 PHE A N 1
ATOM 739 C CA . PHE A 1 89 ? -4.570 -5.579 17.336 1.00 95.75 89 PHE A CA 1
ATOM 740 C C . PHE A 1 89 ? -5.652 -4.820 18.087 1.00 95.75 89 PHE A C 1
ATOM 742 O O . PHE A 1 89 ? -6.604 -5.425 18.581 1.00 95.75 89 PHE A O 1
ATOM 749 N N . ARG A 1 90 ? -5.501 -3.498 18.212 1.00 97.50 90 ARG A N 1
ATOM 750 C CA . ARG A 1 90 ? -6.500 -2.680 18.900 1.00 97.50 90 ARG A CA 1
ATOM 751 C C . ARG A 1 90 ? -6.532 -1.250 18.392 1.00 97.50 90 ARG A C 1
ATOM 753 O O . ARG A 1 90 ? -5.515 -0.557 18.377 1.00 97.50 90 ARG A O 1
ATOM 760 N N . MET A 1 91 ? -7.725 -0.792 18.049 1.00 97.94 91 MET A N 1
ATOM 761 C CA . MET A 1 91 ? -8.019 0.588 17.687 1.00 97.94 91 MET A CA 1
ATOM 762 C C . MET A 1 91 ? -9.277 1.046 18.423 1.00 97.94 91 MET A C 1
ATOM 764 O O . MET A 1 91 ? -10.194 0.262 18.652 1.00 97.94 91 MET A O 1
ATOM 768 N N . ARG A 1 92 ? -9.338 2.328 18.776 1.00 97.81 92 ARG A N 1
ATOM 769 C CA . ARG A 1 92 ? -10.573 2.987 19.211 1.00 97.81 92 ARG A CA 1
ATOM 770 C C . ARG A 1 92 ? -11.015 3.989 18.168 1.00 97.81 92 ARG A C 1
ATOM 772 O O . ARG A 1 92 ? -10.189 4.767 17.699 1.00 97.81 92 ARG A O 1
ATOM 779 N N . ILE A 1 93 ? -12.301 3.986 17.855 1.00 97.69 93 ILE A N 1
ATOM 780 C CA . ILE A 1 93 ? -12.931 4.956 16.962 1.00 97.69 93 ILE A CA 1
ATOM 781 C C . ILE A 1 93 ? -13.982 5.758 17.722 1.00 97.69 93 ILE A C 1
ATOM 783 O O . ILE A 1 93 ? -14.626 5.240 18.641 1.00 97.69 93 ILE A O 1
ATOM 787 N N . TYR A 1 94 ? -14.127 7.023 17.342 1.00 97.38 94 TYR A N 1
ATOM 788 C CA . TYR A 1 94 ? -14.960 8.002 18.023 1.00 97.38 94 TYR A CA 1
ATOM 789 C C . TYR A 1 94 ? -15.865 8.734 17.030 1.00 97.38 94 TYR A C 1
ATOM 791 O O . TYR A 1 94 ? -15.445 9.113 15.933 1.00 97.38 94 TYR A O 1
ATOM 799 N N . GLU A 1 95 ? -17.105 8.964 17.456 1.00 95.44 95 GLU A N 1
ATOM 800 C CA . GLU A 1 95 ? -18.140 9.679 16.695 1.00 95.44 95 GLU A CA 1
ATOM 801 C C . GLU A 1 95 ? -17.858 11.186 16.572 1.00 95.44 95 GLU A C 1
ATOM 803 O O . GLU A 1 95 ? -18.482 11.873 15.777 1.00 95.44 95 GLU A O 1
ATOM 808 N N . ARG A 1 96 ? -16.954 11.746 17.381 1.00 96.25 96 ARG A N 1
ATOM 809 C CA . ARG A 1 96 ? -16.625 13.177 17.335 1.00 96.25 96 ARG A CA 1
ATOM 810 C C . ARG A 1 96 ? -15.123 13.399 17.303 1.00 96.25 96 ARG A C 1
ATOM 812 O O . ARG A 1 96 ? -14.336 12.505 17.620 1.00 96.25 96 ARG A O 1
ATOM 819 N N . ASP A 1 97 ? -14.742 14.615 16.939 1.00 97.12 97 ASP A N 1
ATOM 820 C CA . ASP A 1 97 ? -13.357 15.071 16.972 1.00 97.12 97 ASP A CA 1
ATOM 821 C C . ASP A 1 97 ? -12.776 15.013 18.397 1.00 97.12 97 ASP A C 1
ATOM 823 O O . ASP A 1 97 ? -13.504 14.934 19.396 1.00 97.12 97 ASP A O 1
ATOM 827 N N . ASP A 1 98 ? -11.447 15.060 18.491 1.00 96.75 98 ASP A N 1
ATOM 828 C CA . ASP A 1 98 ? -10.694 15.101 19.753 1.00 96.75 98 ASP A CA 1
ATOM 829 C C . ASP A 1 98 ? -11.031 13.966 20.741 1.00 96.75 98 ASP A C 1
ATOM 831 O O . ASP A 1 98 ? -11.046 14.167 21.959 1.00 96.75 98 ASP A O 1
ATOM 835 N N . PHE A 1 99 ? -11.308 12.763 20.225 1.00 96.81 99 PHE A N 1
ATOM 836 C CA . PHE A 1 99 ? -11.624 11.555 20.999 1.00 96.81 99 PHE A CA 1
ATOM 837 C C . PHE A 1 99 ? -12.871 11.692 21.886 1.00 96.81 99 PHE A C 1
ATOM 839 O O . PHE A 1 99 ? -12.930 11.155 22.997 1.00 96.81 99 PHE A O 1
ATOM 846 N N . ARG A 1 100 ? -13.875 12.437 21.412 1.00 96.44 100 ARG A N 1
ATOM 847 C CA . ARG A 1 100 ? -15.134 12.684 22.131 1.00 96.44 100 ARG A CA 1
ATOM 848 C C . ARG A 1 100 ? -16.292 11.855 21.572 1.00 96.44 100 ARG A C 1
ATOM 850 O O . ARG A 1 100 ? -16.220 11.290 20.487 1.00 96.44 100 ARG A O 1
ATOM 857 N N . GLY A 1 101 ? -17.408 11.856 22.300 1.00 95.00 101 GLY A N 1
ATOM 858 C CA . GLY A 1 101 ? -18.637 11.174 21.886 1.00 95.00 101 GLY A CA 1
ATOM 859 C C . GLY A 1 101 ? -18.605 9.673 22.160 1.00 95.00 101 GLY A C 1
ATOM 860 O O . GLY A 1 101 ? -17.857 9.210 23.026 1.00 95.00 101 GLY A O 1
ATOM 861 N N . GLN A 1 102 ? -19.450 8.921 21.451 1.00 95.19 102 GLN A N 1
ATOM 862 C CA . GLN A 1 102 ? -19.483 7.468 21.572 1.00 95.19 102 GLN A CA 1
ATOM 863 C C . GLN A 1 102 ? -18.157 6.863 21.091 1.00 95.19 102 GLN A C 1
ATOM 865 O O . GLN A 1 102 ? -17.648 7.221 20.030 1.00 95.19 102 GLN A O 1
ATOM 870 N N . MET A 1 103 ? -17.616 5.936 21.885 1.00 96.31 103 MET A N 1
ATOM 871 C CA . MET A 1 103 ? -16.379 5.212 21.595 1.00 96.31 103 MET A CA 1
ATOM 872 C C . MET A 1 103 ? -16.694 3.744 21.321 1.00 96.31 103 MET A C 1
ATOM 874 O O . MET A 1 103 ? -17.411 3.114 22.101 1.00 96.31 103 MET A O 1
ATOM 878 N N . SER A 1 104 ? -16.127 3.208 20.240 1.00 96.44 104 SER A N 1
ATOM 879 C CA . SER A 1 104 ? -16.138 1.773 19.942 1.00 96.44 104 SER A CA 1
ATOM 880 C C . SER A 1 104 ? -14.711 1.250 19.813 1.00 96.44 104 SER A C 1
ATOM 882 O O . SER A 1 104 ? -13.856 1.892 19.199 1.00 96.44 104 SER A O 1
ATOM 884 N N . GLU A 1 105 ? -14.449 0.080 20.391 1.00 97.25 105 GLU A N 1
ATOM 885 C CA . GLU A 1 105 ? -13.155 -0.596 20.296 1.00 97.25 105 GLU A CA 1
ATOM 886 C C . GLU A 1 105 ? -13.203 -1.680 19.209 1.00 97.25 105 GLU A C 1
ATOM 888 O O . GLU A 1 105 ? -14.152 -2.463 19.130 1.00 97.25 105 GLU A O 1
ATOM 893 N N . ILE A 1 106 ? -12.176 -1.705 18.360 1.00 97.19 106 ILE A N 1
ATOM 894 C CA . ILE A 1 106 ? -12.005 -2.651 17.258 1.00 97.19 106 ILE A CA 1
ATOM 895 C C . ILE A 1 106 ? -10.743 -3.467 17.519 1.00 97.19 106 ILE A C 1
ATOM 897 O O . ILE A 1 106 ? -9.650 -2.916 17.654 1.00 97.19 106 ILE A O 1
ATOM 901 N N . THR A 1 107 ? -10.910 -4.785 17.576 1.00 97.06 107 THR A N 1
ATOM 902 C CA . THR A 1 107 ? -9.838 -5.764 17.818 1.00 97.06 107 THR A CA 1
ATOM 903 C C . THR A 1 107 ? -9.582 -6.692 16.638 1.00 97.06 107 THR A C 1
ATOM 905 O O . THR A 1 107 ? -8.562 -7.369 16.600 1.00 97.06 107 THR A O 1
ATOM 908 N N . ASP A 1 108 ? -10.496 -6.701 15.668 1.00 96.06 108 ASP A N 1
ATOM 909 C CA . ASP A 1 108 ? -10.512 -7.612 14.528 1.00 96.06 108 ASP A CA 1
ATOM 910 C C . ASP A 1 108 ? -11.012 -6.870 13.287 1.00 96.06 108 ASP A C 1
ATOM 912 O O . ASP A 1 108 ? -11.589 -5.781 13.389 1.00 96.06 108 ASP A O 1
ATOM 916 N N . ASP A 1 109 ? -10.860 -7.497 12.124 1.00 96.69 109 ASP A N 1
ATOM 917 C CA . ASP A 1 109 ? -11.364 -6.983 10.856 1.00 96.69 109 ASP A CA 1
ATOM 918 C C . ASP A 1 109 ? -12.858 -6.597 10.938 1.00 96.69 109 ASP A C 1
ATOM 920 O O . ASP A 1 109 ? -13.701 -7.318 11.486 1.00 96.69 109 ASP A O 1
ATOM 924 N N . CYS A 1 110 ? -13.202 -5.433 10.380 1.00 96.69 110 CYS A N 1
ATOM 925 C CA . CYS A 1 110 ? -14.564 -4.907 10.368 1.00 96.69 110 CYS A CA 1
ATOM 926 C C . CYS A 1 110 ? -14.978 -4.534 8.934 1.00 96.69 110 CYS A C 1
ATOM 928 O O . CYS A 1 110 ? -14.610 -3.464 8.45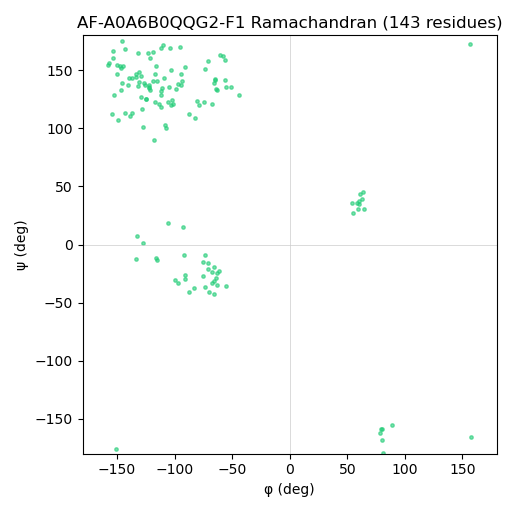1 1.00 96.69 110 CYS A O 1
ATOM 930 N N . PRO A 1 111 ? -15.766 -5.383 8.245 1.00 96.38 111 PRO A N 1
ATOM 931 C CA . PRO A 1 111 ? -16.186 -5.119 6.868 1.00 96.38 111 PRO A CA 1
ATOM 932 C C . PRO A 1 111 ? -17.143 -3.927 6.737 1.00 96.38 111 PRO A C 1
ATOM 934 O O . PRO A 1 111 ? -17.272 -3.370 5.650 1.00 96.38 111 PRO A O 1
ATOM 937 N N . SER A 1 112 ? -17.861 -3.577 7.807 1.00 96.50 112 SER A N 1
ATOM 938 C CA . SER A 1 112 ? -18.877 -2.523 7.818 1.00 96.50 112 SER A CA 1
ATOM 939 C C . SER A 1 112 ? -19.037 -1.958 9.229 1.00 96.50 112 SER A C 1
ATOM 941 O O . SER A 1 112 ? -19.516 -2.645 10.137 1.00 96.50 112 SER A O 1
ATOM 943 N N . LEU A 1 113 ? -18.633 -0.697 9.414 1.00 94.75 113 LEU A N 1
ATOM 944 C CA . LEU A 1 113 ? -18.821 0.031 10.675 1.00 94.75 113 LEU A CA 1
ATOM 945 C C . LEU A 1 113 ? -20.303 0.310 10.949 1.00 94.75 113 LEU A C 1
ATOM 947 O O . LEU A 1 113 ? -20.738 0.264 12.100 1.00 94.75 113 LEU A O 1
ATOM 951 N N . GLN A 1 114 ? -21.086 0.528 9.891 1.00 93.94 114 GLN A N 1
ATOM 952 C CA . GLN A 1 114 ? -22.519 0.775 9.992 1.00 93.94 114 GLN A CA 1
ATOM 953 C C . GLN A 1 114 ? -23.266 -0.455 10.517 1.00 93.94 114 GLN A C 1
ATOM 955 O O . GLN A 1 114 ? -24.115 -0.328 11.397 1.00 93.94 114 GLN A O 1
ATOM 960 N N . ASP A 1 115 ? -22.928 -1.650 10.034 1.00 95.06 115 ASP A N 1
ATOM 961 C CA . ASP A 1 115 ? -23.613 -2.869 10.477 1.00 95.06 115 ASP A CA 1
ATOM 962 C C . ASP A 1 115 ? -23.197 -3.270 11.896 1.00 95.06 115 ASP A C 1
ATOM 964 O O . ASP A 1 115 ? -24.025 -3.740 12.674 1.00 95.06 115 ASP A O 1
ATOM 968 N N . ARG A 1 116 ? -21.917 -3.076 12.252 1.00 95.31 116 ARG A N 1
ATOM 969 C CA . ARG A 1 116 ? -21.376 -3.508 13.552 1.00 95.31 116 ARG A CA 1
ATOM 970 C C . ARG A 1 116 ? -21.638 -2.516 14.685 1.00 95.31 116 ARG A C 1
ATOM 972 O O . ARG A 1 116 ? -21.863 -2.943 15.814 1.00 95.31 116 ARG A O 1
ATOM 979 N N . PHE A 1 117 ? -21.569 -1.218 14.405 1.00 93.56 117 PHE A N 1
ATOM 980 C CA . PHE A 1 117 ? -21.606 -0.164 15.425 1.00 93.56 117 PHE A CA 1
ATOM 981 C C . PHE A 1 117 ? -22.666 0.909 15.157 1.00 93.56 117 PHE A C 1
ATOM 983 O O . PHE A 1 117 ? -22.751 1.864 15.924 1.00 93.56 117 PHE A O 1
ATOM 990 N N . HIS A 1 118 ? -23.452 0.783 14.079 1.00 92.69 118 HIS A N 1
ATOM 991 C CA . HIS A 1 118 ? -24.384 1.823 13.618 1.00 92.69 118 HIS A CA 1
ATOM 992 C C . HIS A 1 118 ? -23.706 3.177 13.382 1.00 92.69 118 HIS A C 1
ATOM 994 O O . HIS A 1 118 ? -24.341 4.226 13.453 1.00 92.69 118 HIS A O 1
ATOM 1000 N N . LEU A 1 119 ? -22.408 3.135 13.074 1.00 90.00 119 LEU A N 1
ATOM 1001 C CA . LEU A 1 119 ? -21.574 4.303 12.859 1.00 90.00 119 LEU A CA 1
ATOM 1002 C C . LEU A 1 119 ? -21.388 4.526 11.356 1.00 90.00 119 LEU A C 1
ATOM 1004 O O . LEU A 1 119 ? -20.876 3.650 10.657 1.00 90.00 119 LEU A O 1
ATOM 1008 N N . THR A 1 120 ? -21.803 5.691 10.862 1.00 89.06 120 THR A N 1
ATOM 1009 C CA . THR A 1 120 ? -21.639 6.076 9.451 1.00 89.06 120 THR A CA 1
ATOM 1010 C C . THR A 1 120 ? -20.332 6.815 9.190 1.00 89.06 120 THR A C 1
ATOM 1012 O O . THR A 1 120 ? -19.788 6.702 8.098 1.00 89.06 120 THR A O 1
ATOM 1015 N N . GLU A 1 121 ? -19.817 7.546 10.182 1.00 92.19 121 GLU A N 1
ATOM 1016 C CA . GLU A 1 121 ? -18.615 8.374 10.060 1.00 92.19 121 GLU A CA 1
ATOM 1017 C C . GLU A 1 121 ? -17.709 8.215 11.287 1.00 92.19 121 GLU A C 1
ATOM 1019 O O . GLU A 1 121 ? -18.179 8.079 12.416 1.00 92.19 121 GLU A O 1
ATOM 1024 N N . VAL A 1 122 ? -16.393 8.236 11.058 1.00 95.44 122 VAL A N 1
ATOM 1025 C CA . VAL A 1 122 ? -15.367 8.248 12.109 1.00 95.44 122 VAL A CA 1
ATOM 1026 C C . VAL A 1 122 ? -14.680 9.606 12.073 1.00 95.44 122 VAL A C 1
ATOM 1028 O O . VAL A 1 122 ? -14.039 9.941 11.080 1.00 95.44 122 VAL A O 1
ATOM 1031 N N . HIS A 1 123 ? -14.779 10.364 13.163 1.00 96.38 123 HIS A N 1
ATOM 1032 C CA . HIS A 1 123 ? -14.218 11.718 13.244 1.00 96.38 123 HIS A CA 1
ATOM 1033 C C . HIS A 1 123 ? -12.846 11.746 13.915 1.00 96.38 123 HIS A C 1
ATOM 1035 O O . HIS A 1 123 ? -11.968 12.520 13.544 1.00 96.38 123 HIS A O 1
ATOM 1041 N N . SER A 1 124 ? -12.617 10.859 14.882 1.00 97.50 124 SER A N 1
ATOM 1042 C CA . SER A 1 124 ? -11.287 10.657 15.446 1.00 97.50 124 SER A CA 1
ATOM 1043 C C . SER A 1 124 ? -11.059 9.197 15.816 1.00 97.50 124 SER A C 1
ATOM 1045 O O . SER A 1 124 ? -11.997 8.433 16.055 1.00 97.50 124 SER A O 1
ATOM 1047 N N . LEU A 1 125 ? -9.794 8.782 15.824 1.00 97.75 125 LEU A N 1
ATOM 1048 C CA . LEU A 1 125 ? -9.406 7.417 16.158 1.00 97.75 125 LEU A CA 1
ATOM 1049 C C . LEU A 1 125 ? -8.049 7.378 16.843 1.00 97.75 125 LEU A C 1
ATOM 1051 O O . LEU A 1 125 ? -7.201 8.239 16.622 1.00 97.75 125 LEU A O 1
ATOM 1055 N N . ASN A 1 126 ? -7.838 6.344 17.645 1.00 97.56 126 ASN A N 1
ATOM 1056 C CA . ASN A 1 126 ? -6.571 6.081 18.302 1.00 97.56 126 ASN A CA 1
ATOM 1057 C C . ASN A 1 126 ? -6.143 4.634 18.035 1.00 97.56 126 ASN A C 1
ATOM 1059 O O . ASN A 1 126 ? -6.832 3.692 18.437 1.00 97.56 126 ASN A O 1
ATOM 1063 N N . VAL A 1 127 ? -5.012 4.463 17.349 1.00 97.00 127 VAL A N 1
ATOM 1064 C CA . VAL A 1 127 ? -4.389 3.152 17.142 1.00 97.00 127 VAL A CA 1
ATOM 1065 C C . VAL A 1 127 ? -3.585 2.819 18.391 1.00 97.00 127 VAL A C 1
ATOM 1067 O O . VAL A 1 127 ? -2.560 3.439 18.659 1.00 97.00 127 VAL A O 1
ATOM 1070 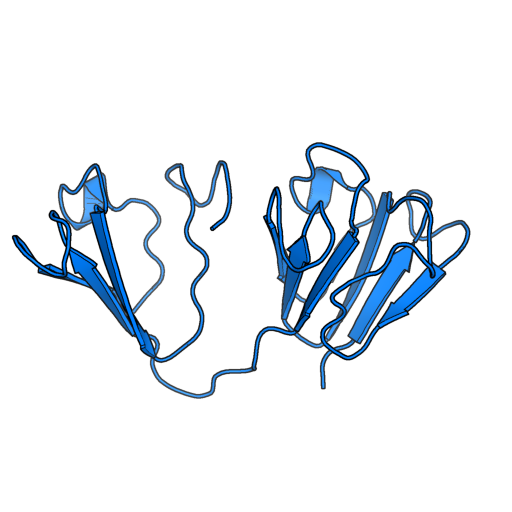N N . LEU A 1 128 ? -4.068 1.850 19.163 1.00 96.75 128 LEU A N 1
ATOM 1071 C CA . LEU A 1 128 ? -3.424 1.435 20.406 1.00 96.75 128 LEU A CA 1
ATOM 1072 C C . LEU A 1 128 ? -2.372 0.356 20.143 1.00 96.75 128 LEU A C 1
ATOM 1074 O O . LEU A 1 128 ? -1.298 0.381 20.735 1.00 96.75 128 LEU A O 1
ATOM 1078 N N . GLU A 1 129 ? -2.687 -0.594 19.260 1.00 95.94 129 GLU A N 1
ATOM 1079 C CA . GLU A 1 129 ? -1.844 -1.751 18.966 1.00 95.94 129 GLU A CA 1
ATOM 1080 C C . GLU A 1 129 ? -1.963 -2.153 17.485 1.00 95.94 129 GLU A C 1
ATOM 1082 O O . GLU A 1 129 ? -3.062 -2.192 16.918 1.00 95.94 129 GLU A O 1
ATOM 1087 N N . GLY A 1 130 ? -0.826 -2.508 16.880 1.00 94.88 130 GLY A N 1
ATOM 1088 C CA . GLY A 1 130 ? -0.740 -2.996 15.504 1.00 94.88 130 GLY A CA 1
ATOM 1089 C C . GLY A 1 130 ? -0.779 -1.906 14.429 1.00 94.88 130 GLY A C 1
ATOM 1090 O O . GLY A 1 130 ? -0.621 -0.717 14.692 1.00 94.88 130 GLY A O 1
ATOM 1091 N N . SER A 1 131 ? -0.946 -2.338 13.180 1.00 94.88 131 SER A N 1
ATOM 1092 C CA . SER A 1 131 ? -1.136 -1.476 12.008 1.00 94.88 131 SER A CA 1
ATOM 1093 C C . SER A 1 131 ? -2.487 -1.784 11.382 1.00 94.88 131 SER A C 1
ATOM 1095 O O . SER A 1 131 ? -2.877 -2.948 11.311 1.00 94.88 131 SER A O 1
ATOM 1097 N N . TRP A 1 132 ? -3.176 -0.746 10.923 1.00 96.31 132 TRP A N 1
ATOM 1098 C CA . TRP A 1 132 ? -4.529 -0.833 10.388 1.00 96.31 132 TRP A CA 1
ATOM 1099 C C . TRP A 1 132 ? -4.584 -0.148 9.028 1.00 96.31 132 TRP A C 1
ATOM 1101 O O . TRP A 1 132 ? -3.896 0.848 8.820 1.00 96.31 132 TRP A O 1
ATOM 1111 N N . VAL A 1 133 ? -5.402 -0.684 8.126 1.00 96.19 133 VAL A N 1
ATOM 1112 C CA . VAL A 1 133 ? -5.738 -0.045 6.851 1.00 96.19 133 VAL A CA 1
ATOM 1113 C C . VAL A 1 133 ? -7.209 0.310 6.916 1.00 96.19 133 VAL A C 1
ATOM 1115 O O . VAL A 1 133 ? -8.046 -0.572 7.123 1.00 96.19 133 VAL A O 1
ATOM 1118 N N . LEU A 1 134 ? -7.522 1.592 6.773 1.00 96.81 134 LEU A N 1
ATOM 1119 C CA . LEU A 1 134 ? -8.902 2.046 6.748 1.00 96.81 134 LEU A CA 1
ATOM 1120 C C . LEU A 1 134 ? -9.377 2.152 5.304 1.00 96.81 134 LEU A C 1
ATOM 1122 O O . LEU A 1 134 ? -8.609 2.478 4.401 1.00 96.81 134 LEU A O 1
ATOM 1126 N N . TYR A 1 135 ? -10.659 1.870 5.099 1.00 96.06 135 TYR A N 1
ATOM 1127 C CA . TYR A 1 135 ? -11.300 1.913 3.794 1.00 96.06 135 TYR A CA 1
ATOM 1128 C C . TYR A 1 135 ? -12.475 2.878 3.841 1.00 96.06 135 TYR A C 1
ATOM 1130 O O . TYR A 1 135 ? -13.269 2.853 4.778 1.00 96.06 135 TYR A O 1
ATOM 1138 N N . GLU A 1 136 ? -12.580 3.712 2.813 1.00 94.38 136 GLU A N 1
ATOM 1139 C CA . GLU A 1 136 ? -13.670 4.674 2.649 1.00 94.38 136 GLU A CA 1
ATOM 1140 C C . GLU A 1 136 ? -15.039 3.994 2.492 1.00 94.38 136 GLU A C 1
ATOM 1142 O O . GLU A 1 136 ? -16.042 4.515 2.971 1.00 94.38 136 GLU A O 1
ATOM 1147 N N . MET A 1 137 ? -15.093 2.830 1.834 1.00 94.00 137 MET A N 1
ATOM 1148 C CA . MET A 1 137 ? -16.333 2.090 1.601 1.00 94.00 137 MET A CA 1
ATOM 1149 C C . MET A 1 137 ? -16.339 0.719 2.296 1.00 94.00 137 MET A C 1
ATOM 1151 O O . MET A 1 137 ? -15.285 0.089 2.450 1.00 94.00 137 MET A O 1
ATOM 1155 N N . PRO A 1 138 ? -17.533 0.187 2.633 1.00 95.12 138 PRO A N 1
ATOM 1156 C CA . PRO A 1 138 ? -17.670 -1.154 3.187 1.00 95.12 138 PRO A CA 1
ATOM 1157 C C . PRO A 1 138 ? -17.069 -2.249 2.295 1.00 95.12 138 PRO A C 1
ATOM 1159 O O . PRO A 1 138 ? -16.961 -2.125 1.071 1.00 95.12 138 PRO A O 1
ATOM 1162 N N . SER A 1 139 ? -16.761 -3.388 2.914 1.00 95.75 139 SER A N 1
ATOM 1163 C CA . SER A 1 139 ? -16.155 -4.560 2.269 1.00 95.75 139 SER A CA 1
ATOM 1164 C C . SER A 1 139 ? -14.784 -4.274 1.646 1.00 95.75 139 SER A C 1
ATOM 1166 O O . SER A 1 139 ? -14.472 -4.811 0.585 1.00 95.75 139 SER A O 1
ATOM 1168 N N . TYR A 1 140 ? -13.975 -3.438 2.307 1.00 95.19 140 TYR A N 1
ATOM 1169 C CA . TYR A 1 140 ? -12.591 -3.132 1.919 1.00 95.19 140 TYR A CA 1
ATOM 1170 C C . TYR A 1 140 ? -12.477 -2.490 0.529 1.00 95.19 140 TYR A C 1
ATOM 1172 O O . TYR A 1 140 ? -11.638 -2.872 -0.288 1.00 95.19 140 TYR A O 1
ATOM 1180 N N . ARG A 1 141 ? -13.363 -1.530 0.238 1.00 93.31 141 ARG A N 1
ATOM 1181 C CA . ARG A 1 141 ? -13.433 -0.846 -1.059 1.00 93.31 141 ARG A CA 1
ATOM 1182 C C . ARG A 1 141 ? -13.180 0.651 -0.928 1.00 93.31 141 ARG A C 1
ATOM 1184 O O . ARG A 1 141 ? -13.253 1.227 0.152 1.00 93.31 141 ARG A O 1
ATOM 1191 N N . GLY A 1 142 ? -12.934 1.284 -2.069 1.00 92.62 142 GLY A N 1
ATOM 1192 C CA . GLY A 1 142 ? -12.704 2.723 -2.144 1.00 92.62 142 GLY A CA 1
ATOM 1193 C C . GLY A 1 142 ? -11.291 3.097 -1.736 1.00 92.62 142 GLY A C 1
ATOM 1194 O O . GLY A 1 142 ? -10.371 2.277 -1.805 1.00 92.62 142 GLY A O 1
ATOM 1195 N N . ARG A 1 143 ? -11.112 4.361 -1.354 1.00 93.00 143 ARG A N 1
ATOM 1196 C CA . ARG A 1 143 ? -9.803 4.874 -0.970 1.00 93.00 143 ARG A CA 1
ATOM 1197 C C . ARG A 1 143 ? -9.301 4.205 0.311 1.00 93.00 143 ARG A C 1
ATOM 1199 O O . ARG A 1 143 ? -10.057 4.020 1.261 1.00 93.00 143 ARG A O 1
ATOM 1206 N N . GLN A 1 144 ? -8.006 3.891 0.320 1.00 95.06 144 GLN A N 1
ATOM 1207 C CA . GLN A 1 144 ? -7.287 3.394 1.492 1.00 95.06 144 GLN A CA 1
ATOM 1208 C C . GLN A 1 144 ? -6.631 4.553 2.249 1.00 95.06 144 GLN A C 1
ATOM 1210 O O . GLN A 1 144 ? -6.121 5.499 1.627 1.00 95.06 144 GLN A O 1
ATOM 1215 N N . ILE A 1 145 ? -6.660 4.477 3.580 1.00 92.69 145 ILE A N 1
ATOM 1216 C CA . ILE A 1 145 ? -6.100 5.470 4.507 1.00 92.69 145 ILE A CA 1
ATOM 1217 C C . ILE A 1 145 ? -5.148 4.786 5.482 1.00 92.69 145 ILE A C 1
ATOM 1219 O O . ILE A 1 145 ? -5.515 3.710 6.013 1.00 92.69 145 ILE A O 1
#

InterPro domains:
  IPR001064 Beta/gamma crystallin [PF00030] (3-82)
  IPR001064 Beta/gamma crystallin [PF00030] (90-145)
  IPR001064 Beta/gamma crystallin [PR01367] (38-57)
  IPR001064 Beta/gamma crystallin [PR01367] (58-72)
  IPR001064 Beta/gamma crystallin [PR01367] (91-110)
  IPR001064 Beta/gamma crystallin [PS50915] (2-40)
  IPR001064 Beta/gamma crystallin [PS50915] (41-83)
  IPR001064 Beta/gamma crystallin [PS50915] (89-129)
  IPR001064 Beta/gamma crystallin [PS50915] (130-145)
  IPR001064 Beta/gamma crystallin [SM00247] (3-82)
  IPR001064 Beta/gamma crystallin [SM00247] (90-145)
  IPR011024 Gamma-crystallin-like [SSF49695] (1-145)
  IPR050252 Beta/Gamma-Crystallin [PTHR11818] (2-144)

pLDDT: mean 96.36, std 2.72, range [82.0, 98.88]

Organism: NCBI:txid72004

Sequence (145 aa):
MGKITFYEDRGFQGHCYECSSDCPNLQPYFSRCNSIRVDSGCWM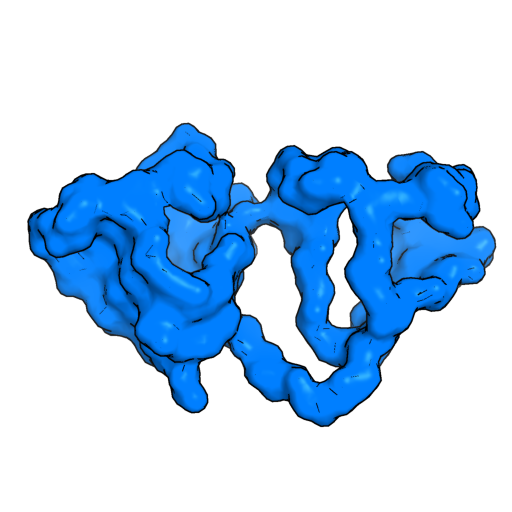LYERPNYQGHQYFLRRGDYPDYQQWMGFNDSIRSCRLIPQHTGTFRMRIYERDDFRGQMSEITDDCPSLQDRFHLTEVHSLNVLEGSWVLYEMPSYRGRQI

Nearest PDB structures (foldseek):
  4w9a-assembly1_A  TM=9.857E-01  e=3.851E-25  Bos taurus
  1i5i-assembly1_A  TM=9.986E-01  e=4.258E-24  Bos taurus
  2jdf-assembly1_A  TM=9.994E-01  e=6.185E-23  Homo sapiens
  2jdg-assembly1_A  TM=9.865E-01  e=1.930E-21  Homo sapiens
  1hk0-assembly1_X  TM=9.875E-01  e=7.559E-21  Homo sapiens

Foldseek 3Di:
DWKKKFAQAFQNDHQIDIDDFWDQFCVVRDDFGFWMATQAAKKWWALAGRRDDFIFIDHGDTGRGCVSRPDPGRRTTTMHGFDDFDDWWKKKFALAPPRDHDIDMDGDDDQDCCVVPVHPDTHDMDGPGGDDWDAPHGRRDDTID

Mean predicted aligned error: 3.2 Å

Solvent-accessible surface area (backbone atoms only — not comparable to full-atom values): 8025 Å² total; per-residue (Å²): 130,39,32,37,36,43,10,43,28,54,68,71,30,77,63,69,46,78,48,64,60,66,37,53,64,37,61,92,75,45,94,44,34,20,11,41,38,27,81,30,51,37,35,42,35,11,40,28,53,70,71,31,77,60,46,33,76,43,58,58,47,79,29,51,37,34,66,73,57,69,42,94,59,41,56,61,16,12,39,38,62,52,77,86,72,88,78,73,44,32,34,38,39,12,63,26,59,91,73,31,76,63,75,50,79,42,63,65,94,72,54,40,53,45,83,77,68,71,38,90,65,77,56,25,72,47,80,79,34,67,86,82,80,44,50,75,34,65,69,78,29,77,58,48,88

Secondary structure (DSSP, 8-state):
--EEEEESSGGG-SSEEEE-S-BS--TTT-S--SEEEEEESEEEEEEETTTEEEEEEE-SEEESSGGGGT-SSS---EEEEEPPP-S--EEEEESSSTT-S-EEEE-S--S-HHHHH--S---EEEEEES----EEETTTEEEE-